Protein AF-A0A016ST72-F1 (afdb_monomer)

Radius of gyration: 26.86 Å; Cα contacts (8 Å, |Δi|>4): 101; chains: 1; bounding box: 66×55×54 Å

Organism: NCBI:txid53326

Solvent-accessible surface area (backbone atoms only — not comparable to full-atom values): 10975 Å² total; per-residue (Å²): 133,83,83,89,82,86,67,65,41,61,51,74,96,72,31,40,67,52,45,75,74,73,62,65,59,84,85,50,47,87,77,29,37,63,74,74,48,58,70,61,80,77,48,59,80,89,75,40,79,51,40,53,55,77,70,52,72,83,67,64,76,77,70,91,72,83,83,82,62,89,68,81,71,66,70,84,67,64,85,77,61,85,70,78,69,95,63,69,64,86,82,48,98,44,70,70,57,53,25,51,51,45,24,50,51,38,33,52,52,34,53,47,47,56,58,51,40,76,79,40,95,69,72,77,82,53,74,77,38,68,70,37,60,90,59,92,67,88,46,76,65,27,36,53,52,24,46,54,49,51,52,52,62,75,44,69,78,57,55,67,70,59,49,48,70,76,52,64,88,127

Sequence (170 aa):
MGLSVNFYHVPTQYNPADAGTRGLAASDIAHHDWLRGPLWLRQDPEELPPRFIEKIYEKLEIDVDEIIQPNIVAPPRPMTAPSEPFIELARFSQYSKVLRVIATIGKVVRSWVDKCNTHRTTRITLQTVSEFSSDKEITAGDIRLGERLLFSLQHRGISVEELRKKLPEV

Mean predicted aligned error: 18.35 Å

Secondary structure (DSSP, 8-state):
-PPP---EE--GGG-HHHHHHH---TTTTTTSHHHH--GGGGS-GGG-SPEEGGGGGGG-------------------TTS-PPPSS-GGG-S-HHHHHHHHHHHHHHHHHHHHHHHTS-SS----HHHHTS--SSS--HHHHHHHHHHHHHHHTTT--HHHHHHHS---

pLDDT: mean 77.77, std 16.67, range [34.81, 96.75]

Foldseek 3Di:
DDDDDFDWDADPVQDQVCCVVVDDDPVCVVPGCVVVPGPQVVPDPVPHNTDGPVVVVVPPPPPPDDPPPPPPPPPPDPLPDPPDQPDDCVVDPDPQVQLVVLLVVLLVVLVVQVVVQVVDPDHDDDPLSPQRDPDPDRDPSSSVSSVVVNVCRRCVSPDPVNVCVVCPDD

Structure (mmCIF, N/CA/C/O backbone):
data_AF-A0A016ST72-F1
#
_entry.id   AF-A0A016ST72-F1
#
loop_
_atom_site.group_PDB
_atom_site.id
_atom_site.type_symbol
_atom_site.label_atom_id
_atom_site.label_alt_id
_atom_site.label_comp_id
_atom_site.label_asym_id
_atom_site.label_entity_id
_atom_site.label_seq_id
_atom_site.pdbx_PDB_ins_code
_atom_site.Cartn_x
_atom_site.Cartn_y
_atom_site.Cartn_z
_atom_site.occupancy
_atom_site.B_iso_or_equiv
_atom_site.auth_seq_id
_atom_site.auth_comp_id
_atom_site.auth_asym_id
_atom_site.auth_atom_id
_atom_site.pdbx_PDB_model_num
ATOM 1 N N . MET A 1 1 ? 42.724 4.989 -25.692 1.00 54.69 1 MET A N 1
ATOM 2 C CA . MET A 1 1 ? 43.243 5.661 -24.482 1.00 54.69 1 MET A CA 1
ATOM 3 C C . MET A 1 1 ? 42.049 6.052 -23.631 1.00 54.69 1 MET A C 1
ATOM 5 O O . MET A 1 1 ? 41.143 6.672 -24.171 1.00 54.69 1 MET A O 1
ATOM 9 N N . GLY A 1 2 ? 41.990 5.610 -22.374 1.00 71.56 2 GLY A N 1
ATOM 10 C CA . GLY A 1 2 ? 40.928 6.010 -21.445 1.00 71.56 2 GLY A CA 1
ATOM 11 C C . GLY A 1 2 ? 41.216 7.388 -20.849 1.00 71.56 2 GLY A C 1
ATOM 12 O O . GLY A 1 2 ? 42.379 7.759 -20.706 1.00 71.56 2 GLY A O 1
ATOM 13 N N . LEU A 1 3 ? 40.167 8.142 -20.528 1.00 76.56 3 LEU A N 1
ATOM 14 C CA . LEU A 1 3 ? 40.286 9.379 -19.758 1.00 76.56 3 LEU A CA 1
ATOM 15 C C . LEU A 1 3 ? 40.485 9.023 -18.280 1.00 76.56 3 LEU A C 1
ATOM 17 O O . LEU A 1 3 ? 39.752 8.191 -17.747 1.00 76.56 3 LEU A O 1
ATOM 21 N N . SER A 1 4 ? 41.466 9.648 -17.628 1.00 79.75 4 SER A N 1
ATOM 22 C CA . SER A 1 4 ? 41.631 9.552 -16.176 1.00 79.75 4 SER A CA 1
ATOM 23 C C . SER A 1 4 ? 40.559 10.404 -15.503 1.00 79.75 4 SER A C 1
ATOM 25 O O . SER A 1 4 ? 40.462 11.598 -15.783 1.00 79.75 4 SER A O 1
ATOM 27 N N . VAL A 1 5 ? 39.747 9.795 -14.640 1.00 79.81 5 VAL A N 1
ATOM 28 C CA . VAL A 1 5 ? 38.682 10.473 -13.889 1.00 79.81 5 VAL A CA 1
ATOM 29 C C . VAL A 1 5 ? 39.070 10.495 -12.418 1.00 79.81 5 VAL A C 1
ATOM 31 O O . VAL A 1 5 ? 39.335 9.447 -11.837 1.00 79.81 5 VAL A O 1
ATOM 34 N N . ASN A 1 6 ? 39.069 11.685 -11.820 1.00 79.12 6 ASN A N 1
ATOM 35 C CA . ASN A 1 6 ? 39.341 11.880 -10.400 1.00 79.12 6 ASN A CA 1
ATOM 36 C C . ASN A 1 6 ? 38.029 12.167 -9.661 1.00 79.12 6 ASN A C 1
ATOM 38 O O . ASN A 1 6 ? 37.246 13.014 -10.094 1.00 79.12 6 ASN A O 1
ATOM 42 N N . PHE A 1 7 ? 37.806 11.484 -8.538 1.00 81.06 7 PHE A N 1
ATOM 43 C CA . PHE A 1 7 ? 36.632 11.681 -7.690 1.00 81.06 7 PHE A CA 1
ATOM 44 C C . PHE A 1 7 ? 36.991 12.501 -6.450 1.00 81.06 7 PHE A C 1
ATOM 46 O O . PHE A 1 7 ? 37.916 12.170 -5.706 1.00 81.06 7 PHE A O 1
ATOM 53 N N . TYR A 1 8 ? 36.216 13.556 -6.212 1.00 80.44 8 TYR A N 1
ATOM 54 C CA . TYR A 1 8 ? 36.350 14.430 -5.053 1.00 80.44 8 TYR A CA 1
ATOM 55 C C . TYR A 1 8 ? 35.046 14.446 -4.267 1.00 80.44 8 TYR A C 1
ATOM 57 O O . TYR A 1 8 ? 33.957 14.370 -4.835 1.00 80.44 8 TYR A O 1
ATOM 65 N N . HIS A 1 9 ? 35.164 14.569 -2.953 1.00 83.81 9 HIS A N 1
ATOM 66 C CA . HIS A 1 9 ? 34.042 14.704 -2.041 1.00 83.81 9 HIS A CA 1
ATOM 67 C C . HIS A 1 9 ? 33.926 16.151 -1.573 1.00 83.81 9 HIS A C 1
ATOM 69 O O . HIS A 1 9 ? 34.884 16.724 -1.046 1.00 83.81 9 HIS A O 1
ATOM 75 N N . VAL A 1 10 ? 32.730 16.713 -1.722 1.00 84.00 10 VAL A N 1
ATOM 76 C CA . VAL A 1 10 ? 32.382 18.051 -1.243 1.00 84.00 10 VAL A CA 1
ATOM 77 C C . VAL A 1 10 ? 31.779 17.923 0.160 1.00 84.00 10 VAL A C 1
ATOM 79 O O . VAL A 1 10 ? 30.741 17.280 0.295 1.00 84.00 10 VAL A O 1
ATOM 82 N N . PRO A 1 11 ? 32.391 18.507 1.209 1.00 82.06 11 PRO A N 1
ATOM 83 C CA . PRO A 1 11 ? 31.806 18.508 2.551 1.00 82.06 11 PRO A CA 1
ATOM 84 C C . PRO A 1 11 ? 30.422 19.166 2.583 1.00 82.06 11 PRO A C 1
ATOM 86 O O . PRO A 1 11 ? 30.192 20.127 1.852 1.00 82.06 11 PRO A O 1
ATOM 89 N N . THR A 1 12 ? 29.549 18.718 3.491 1.00 82.56 12 THR A N 1
ATOM 90 C CA . THR A 1 12 ? 28.153 19.179 3.646 1.00 82.56 12 THR A CA 1
ATOM 91 C C . THR A 1 12 ? 28.007 20.702 3.616 1.00 82.56 12 THR A C 1
ATOM 93 O O . THR A 1 12 ? 27.170 21.233 2.897 1.00 82.56 12 THR A O 1
ATOM 96 N N . GLN A 1 13 ? 28.872 21.433 4.328 1.00 80.81 13 GLN A N 1
ATOM 97 C CA . GLN A 1 13 ? 28.824 22.902 4.394 1.00 80.81 13 GLN A CA 1
ATOM 98 C C . GLN A 1 13 ? 29.082 23.614 3.053 1.00 80.81 13 GLN A C 1
ATOM 100 O O . GLN A 1 13 ? 28.775 24.793 2.917 1.00 80.81 13 GLN A O 1
ATOM 105 N N . TYR A 1 14 ? 29.650 22.909 2.072 1.00 82.31 14 TYR A N 1
ATOM 106 C CA . TYR A 1 14 ? 29.940 23.417 0.731 1.00 82.31 14 TYR A CA 1
ATOM 107 C C . TYR A 1 14 ? 29.135 22.706 -0.361 1.00 82.31 14 TYR A C 1
ATOM 109 O O . TYR A 1 14 ? 29.322 23.017 -1.538 1.00 82.31 14 TYR A O 1
ATOM 117 N N . ASN A 1 15 ? 28.282 21.739 0.001 1.00 87.31 15 ASN A N 1
ATOM 118 C CA . ASN A 1 15 ? 27.490 20.960 -0.937 1.00 87.31 15 ASN A CA 1
ATOM 119 C C . ASN A 1 15 ? 26.185 21.705 -1.259 1.00 87.31 15 ASN A C 1
ATOM 121 O O . ASN A 1 15 ? 25.249 21.699 -0.456 1.00 87.31 15 ASN A O 1
ATOM 125 N N . PRO A 1 16 ? 26.062 22.321 -2.445 1.00 86.31 16 PRO A N 1
ATOM 126 C CA . PRO A 1 16 ? 24.887 23.118 -2.768 1.00 86.31 16 PRO A CA 1
ATOM 127 C C . PRO A 1 16 ? 23.604 22.271 -2.847 1.00 86.31 16 PRO A C 1
ATOM 129 O O . PRO A 1 16 ? 22.518 22.814 -2.648 1.00 86.31 16 PRO A O 1
ATOM 132 N N . ALA A 1 17 ? 23.707 20.955 -3.090 1.00 84.88 17 ALA A N 1
ATOM 133 C CA . ALA A 1 17 ? 22.555 20.055 -3.162 1.00 84.88 17 ALA A CA 1
ATOM 134 C C . ALA A 1 17 ? 21.849 19.855 -1.819 1.00 84.88 17 ALA A C 1
ATOM 136 O O . ALA A 1 17 ? 20.628 19.692 -1.797 1.00 84.88 17 ALA A O 1
ATOM 137 N N . ASP A 1 18 ? 22.585 19.946 -0.708 1.00 85.56 18 ASP A N 1
ATOM 138 C CA . ASP A 1 18 ? 22.002 19.830 0.630 1.00 85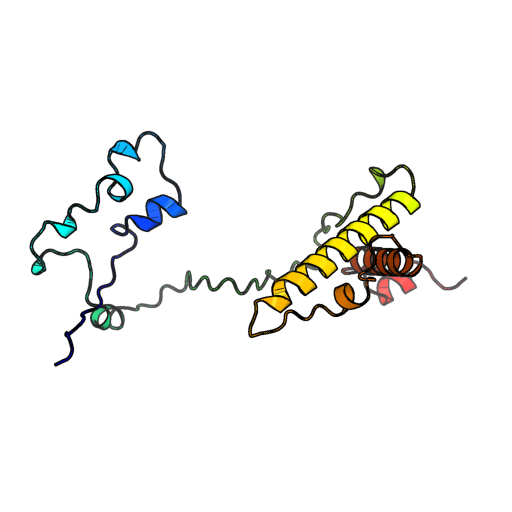.56 18 ASP A CA 1
ATOM 139 C C . ASP A 1 18 ? 21.015 20.959 0.920 1.00 85.56 18 ASP A C 1
ATOM 141 O O . ASP A 1 18 ? 20.029 20.768 1.625 1.00 85.56 18 ASP A O 1
ATOM 145 N N . ALA A 1 19 ? 21.218 22.129 0.323 1.00 81.38 19 ALA A N 1
ATOM 146 C CA . ALA A 1 19 ? 20.342 23.271 0.522 1.00 81.38 19 ALA A CA 1
ATOM 147 C C . ALA A 1 19 ? 18.976 23.090 -0.174 1.00 81.38 19 ALA A C 1
ATOM 149 O O . ALA A 1 19 ? 17.950 23.570 0.309 1.00 81.38 19 ALA A O 1
ATOM 150 N N . GLY A 1 20 ? 18.945 22.335 -1.278 1.00 74.56 20 GLY A N 1
ATOM 151 C CA . GLY A 1 20 ? 17.708 21.937 -1.952 1.00 74.56 20 GLY A CA 1
ATOM 152 C C . GLY A 1 20 ? 16.936 20.835 -1.216 1.00 74.56 20 GLY A C 1
ATOM 153 O O . GLY A 1 20 ? 15.711 20.798 -1.305 1.00 74.56 20 GLY A O 1
ATOM 154 N N . THR A 1 21 ? 17.622 19.950 -0.482 1.00 81.12 21 THR A N 1
ATOM 155 C CA . THR A 1 21 ? 16.998 1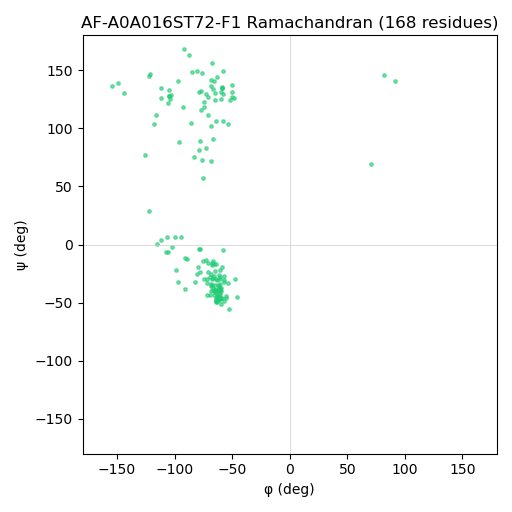8.799 0.202 1.00 81.12 21 THR A CA 1
ATOM 156 C C . THR A 1 21 ? 16.685 19.043 1.679 1.00 81.12 21 THR A C 1
ATOM 158 O O . THR A 1 21 ? 15.694 18.511 2.172 1.00 81.12 21 THR A O 1
ATOM 161 N N . ARG A 1 22 ? 17.487 19.851 2.387 1.00 80.81 22 ARG A N 1
ATOM 162 C CA . ARG A 1 22 ? 17.301 20.200 3.812 1.00 80.81 22 ARG A CA 1
ATOM 163 C C . ARG A 1 22 ? 16.468 21.468 4.019 1.00 80.81 22 ARG A C 1
ATOM 165 O O . ARG A 1 22 ? 16.010 21.723 5.129 1.00 80.81 22 ARG A O 1
ATOM 172 N N . GLY A 1 23 ? 16.225 22.214 2.942 1.00 74.88 23 GLY A N 1
ATOM 173 C CA . GLY A 1 23 ? 15.440 23.440 2.945 1.00 74.88 23 GLY A CA 1
ATOM 174 C C . GLY A 1 23 ? 16.296 24.685 3.170 1.00 74.88 23 GLY A C 1
ATOM 175 O O . GLY A 1 23 ? 17.224 24.704 3.973 1.00 74.88 23 GLY A O 1
ATOM 176 N N . LEU A 1 24 ? 15.941 25.743 2.448 1.00 78.19 24 LEU A N 1
ATOM 177 C CA . LEU A 1 24 ? 16.497 27.088 2.558 1.00 78.19 24 LEU A CA 1
ATOM 178 C C . LEU A 1 24 ? 15.357 28.056 2.854 1.00 78.19 24 LEU A C 1
ATOM 180 O O . LEU A 1 24 ? 14.254 27.900 2.321 1.00 78.19 24 LEU A O 1
ATOM 184 N N . ALA A 1 25 ? 15.623 29.089 3.652 1.00 83.62 25 ALA A N 1
ATOM 185 C CA . ALA A 1 25 ? 14.681 30.190 3.772 1.00 83.62 25 ALA A CA 1
ATOM 186 C C . ALA A 1 25 ? 14.521 30.890 2.411 1.00 83.62 25 ALA A C 1
ATOM 188 O O . ALA A 1 25 ? 15.476 31.044 1.645 1.00 83.62 25 ALA A O 1
ATOM 189 N N . ALA A 1 26 ? 13.303 31.345 2.107 1.00 81.62 26 ALA A N 1
ATOM 190 C CA . ALA A 1 26 ? 13.000 31.992 0.829 1.00 81.62 26 ALA A CA 1
ATOM 191 C C . ALA A 1 26 ? 13.816 33.280 0.597 1.00 81.62 26 ALA A C 1
ATOM 193 O O . ALA A 1 26 ? 14.071 33.639 -0.549 1.00 81.62 26 ALA A O 1
ATOM 194 N N . SER A 1 27 ? 14.256 33.956 1.664 1.00 84.31 27 SER A N 1
ATOM 195 C CA . SER A 1 27 ? 15.160 35.113 1.592 1.00 84.31 27 SER A CA 1
ATOM 196 C C . SER A 1 27 ? 16.556 34.753 1.078 1.00 84.31 27 SER A C 1
ATOM 198 O O . SER A 1 27 ? 17.214 35.577 0.443 1.00 84.31 27 SER A O 1
ATOM 200 N N . ASP A 1 28 ? 16.992 33.517 1.315 1.00 81.06 28 ASP A N 1
ATOM 201 C CA . ASP A 1 28 ? 18.389 33.112 1.157 1.00 81.06 28 ASP A CA 1
ATOM 202 C C . ASP A 1 28 ? 18.618 32.408 -0.188 1.00 81.06 28 ASP A C 1
ATOM 204 O O . ASP A 1 28 ? 19.725 32.424 -0.726 1.00 81.06 28 ASP A O 1
ATOM 208 N N . ILE A 1 29 ? 17.556 31.865 -0.798 1.00 83.06 29 ILE A N 1
ATOM 209 C CA . ILE A 1 29 ? 17.630 31.096 -2.050 1.00 83.06 29 ILE A CA 1
ATOM 210 C C . ILE A 1 29 ? 18.199 31.898 -3.226 1.00 83.06 29 ILE A C 1
ATOM 212 O O . ILE A 1 29 ? 18.954 31.356 -4.031 1.00 83.06 29 ILE A O 1
ATOM 216 N N . ALA A 1 30 ? 17.876 33.192 -3.319 1.00 84.00 30 ALA A N 1
ATOM 217 C CA . ALA A 1 30 ? 18.300 34.044 -4.430 1.00 84.00 30 ALA A CA 1
ATOM 218 C C . ALA A 1 30 ? 19.825 34.241 -4.467 1.00 84.00 30 ALA A C 1
ATOM 220 O O . ALA A 1 30 ? 20.405 34.452 -5.533 1.00 84.00 30 ALA A O 1
ATOM 221 N N . HIS A 1 31 ? 20.474 34.152 -3.305 1.00 84.38 31 HIS A N 1
ATOM 222 C CA . HIS A 1 31 ? 21.910 34.355 -3.154 1.00 84.38 31 HIS A CA 1
ATOM 223 C C . HIS A 1 31 ? 22.677 33.045 -2.939 1.00 84.38 31 HIS A C 1
ATOM 225 O O . HIS A 1 31 ? 23.904 33.080 -2.959 1.00 84.38 31 HIS A O 1
ATOM 231 N N . HIS A 1 32 ? 21.981 31.914 -2.780 1.00 87.56 32 HIS A N 1
ATOM 232 C CA . HIS A 1 32 ? 22.597 30.632 -2.459 1.00 87.56 32 HIS A CA 1
ATOM 233 C C . HIS A 1 32 ? 23.299 29.978 -3.661 1.00 87.56 32 HIS A C 1
ATOM 235 O O . HIS A 1 32 ? 22.825 30.025 -4.803 1.00 87.56 32 HIS A O 1
ATOM 241 N N . ASP A 1 33 ? 24.378 29.252 -3.368 1.00 86.81 33 ASP A N 1
ATOM 242 C CA . ASP A 1 33 ? 25.197 28.494 -4.324 1.00 86.81 33 ASP A CA 1
ATOM 243 C C . ASP A 1 33 ? 24.413 27.419 -5.096 1.00 86.81 33 ASP A C 1
ATOM 245 O O . ASP A 1 33 ? 24.828 26.997 -6.172 1.00 86.81 33 ASP A O 1
ATOM 249 N N . TRP A 1 34 ? 23.250 27.002 -4.590 1.00 85.50 34 TRP A N 1
ATOM 250 C CA . TRP A 1 34 ? 22.359 26.059 -5.280 1.00 85.50 34 TRP A CA 1
ATOM 251 C C . TRP A 1 34 ? 21.795 26.639 -6.577 1.00 85.50 34 TRP A C 1
ATOM 253 O O . TRP A 1 34 ? 21.719 25.940 -7.583 1.00 85.50 34 TRP A O 1
ATOM 263 N N . LEU A 1 35 ? 21.437 27.926 -6.567 1.00 86.44 35 LEU A N 1
ATOM 264 C CA . LEU A 1 35 ? 20.873 28.601 -7.734 1.00 86.44 35 LEU A CA 1
ATOM 265 C C . LEU A 1 35 ? 21.957 29.254 -8.597 1.00 86.44 35 LEU A C 1
ATOM 267 O O . LEU A 1 35 ? 21.865 29.252 -9.822 1.00 86.44 35 LEU A O 1
ATOM 271 N N . ARG A 1 36 ? 22.987 29.828 -7.966 1.00 86.19 36 ARG A N 1
ATOM 272 C CA . ARG A 1 36 ? 24.046 30.582 -8.663 1.00 86.19 36 ARG A CA 1
ATOM 273 C C . ARG A 1 36 ? 25.224 29.714 -9.110 1.00 86.19 36 ARG A C 1
ATOM 275 O O . ARG A 1 36 ? 26.039 30.165 -9.917 1.00 86.19 36 ARG A O 1
ATOM 282 N N . GLY A 1 37 ? 25.287 28.483 -8.611 1.00 87.50 37 GLY A N 1
ATOM 283 C CA . GLY A 1 37 ? 26.446 27.610 -8.704 1.00 87.50 37 GLY A CA 1
ATOM 284 C C . GLY A 1 37 ? 27.482 27.940 -7.620 1.00 87.50 37 GLY A C 1
ATOM 285 O O . GLY A 1 37 ? 27.646 29.110 -7.265 1.00 87.50 37 GLY A O 1
ATOM 286 N N . PRO A 1 38 ? 28.202 26.933 -7.103 1.00 86.94 38 PRO A N 1
ATOM 287 C CA . PRO A 1 38 ? 29.206 27.147 -6.073 1.00 86.94 38 PRO A CA 1
ATOM 288 C C . PRO A 1 38 ? 30.376 27.987 -6.583 1.00 86.94 38 PRO A C 1
ATOM 290 O O . PRO A 1 38 ? 30.979 27.691 -7.619 1.00 86.94 38 PRO A O 1
ATOM 293 N N . LEU A 1 39 ? 30.727 29.026 -5.824 1.00 82.06 39 LEU A N 1
ATOM 294 C CA . LEU A 1 39 ? 31.798 29.961 -6.187 1.00 82.06 39 LEU A CA 1
ATOM 295 C C . LEU A 1 39 ? 33.169 29.285 -6.266 1.00 82.06 39 LEU A C 1
ATOM 297 O O . LEU A 1 39 ? 34.001 29.673 -7.086 1.00 82.06 39 LEU A O 1
ATOM 301 N N . TRP A 1 40 ? 33.378 28.240 -5.465 1.00 80.75 40 TRP A N 1
ATOM 302 C CA . TRP A 1 40 ? 34.627 27.489 -5.420 1.00 80.75 40 TRP A CA 1
ATOM 303 C C . TRP A 1 40 ? 34.938 26.731 -6.717 1.00 80.75 40 TRP A C 1
ATOM 305 O O . TRP A 1 40 ? 36.095 26.424 -6.965 1.00 80.75 40 TRP A O 1
ATOM 315 N N . LEU A 1 41 ? 33.969 26.511 -7.616 1.00 81.06 41 LEU A N 1
ATOM 316 C CA . LEU A 1 41 ? 34.260 25.974 -8.957 1.00 81.06 41 LEU A CA 1
ATOM 317 C C . LEU A 1 41 ? 35.074 26.933 -9.838 1.00 81.06 41 LEU A C 1
ATOM 319 O O . LEU A 1 41 ? 35.560 26.532 -10.892 1.00 81.06 41 LEU A O 1
ATOM 323 N N . ARG A 1 42 ? 35.173 28.209 -9.450 1.00 81.94 42 ARG A N 1
ATOM 324 C CA . ARG A 1 42 ? 35.917 29.246 -10.179 1.00 81.94 42 ARG A CA 1
ATOM 325 C C . ARG A 1 42 ? 37.270 29.565 -9.541 1.00 81.94 42 ARG A C 1
ATOM 327 O O . ARG A 1 42 ? 37.967 30.439 -10.048 1.00 81.94 42 ARG A O 1
ATOM 334 N N . GLN A 1 43 ? 37.593 28.923 -8.421 1.00 79.94 43 GLN A N 1
ATOM 335 C CA . GLN A 1 43 ? 38.838 29.119 -7.682 1.00 79.94 43 GLN A CA 1
ATOM 336 C C . GLN A 1 43 ? 39.903 28.124 -8.152 1.00 79.94 43 GLN A C 1
ATOM 338 O O . GLN A 1 43 ? 39.604 27.198 -8.910 1.00 79.94 43 GLN A O 1
ATOM 343 N N . ASP A 1 44 ? 41.149 28.345 -7.734 1.00 77.50 44 ASP A N 1
ATOM 344 C CA . ASP A 1 44 ? 42.248 27.433 -8.044 1.00 77.50 44 ASP A CA 1
ATOM 345 C C . ASP A 1 44 ? 41.938 26.023 -7.493 1.00 77.50 44 ASP A C 1
ATOM 347 O O . ASP A 1 44 ? 41.487 25.910 -6.348 1.00 77.50 44 ASP A O 1
ATOM 351 N N . PRO A 1 45 ? 42.163 24.946 -8.274 1.00 69.88 45 PRO A N 1
ATOM 352 C CA . PRO A 1 45 ? 42.034 23.565 -7.821 1.00 69.88 45 PRO A CA 1
ATOM 353 C C . PRO A 1 45 ? 42.721 23.232 -6.485 1.00 69.88 45 PRO A C 1
ATOM 355 O O . PRO A 1 45 ? 42.245 22.354 -5.767 1.00 69.88 45 PRO A O 1
ATOM 358 N N . GLU A 1 46 ? 43.808 23.921 -6.134 1.00 69.38 46 GLU A N 1
ATOM 359 C CA . GLU A 1 46 ? 44.534 23.727 -4.870 1.00 69.38 46 GLU A CA 1
ATOM 360 C C . GLU A 1 46 ? 43.863 24.428 -3.669 1.00 69.38 46 GLU A C 1
ATOM 362 O O . GLU A 1 46 ? 44.083 24.045 -2.520 1.00 69.38 46 GLU A O 1
ATOM 367 N N . GLU A 1 47 ? 42.997 25.415 -3.918 1.00 67.62 47 GLU A N 1
ATOM 368 C CA . GLU A 1 47 ? 42.200 26.126 -2.902 1.00 67.62 47 GLU A CA 1
ATOM 369 C C . GLU A 1 47 ? 40.794 25.521 -2.728 1.00 67.62 47 GLU A C 1
ATOM 371 O O . GLU A 1 47 ? 39.946 26.049 -2.001 1.00 67.62 47 GLU A O 1
ATOM 376 N N . LEU A 1 48 ? 40.529 24.395 -3.396 1.00 68.75 48 LEU A N 1
ATOM 377 C CA . LEU A 1 48 ? 39.218 23.768 -3.430 1.00 68.75 48 LEU A CA 1
ATOM 378 C C . LEU A 1 48 ? 38.783 23.224 -2.056 1.00 68.75 48 LEU A C 1
ATOM 380 O O . LEU A 1 48 ? 39.512 22.459 -1.421 1.00 68.75 48 LEU A O 1
ATOM 384 N N . PRO A 1 49 ? 37.534 23.493 -1.624 1.00 66.00 49 PRO A N 1
ATOM 385 C CA . PRO A 1 49 ? 36.927 22.774 -0.511 1.00 66.00 49 PRO A CA 1
ATOM 386 C C . PRO A 1 49 ? 36.782 21.250 -0.735 1.00 66.00 49 PRO A C 1
ATOM 388 O O . PRO A 1 49 ? 36.879 20.516 0.258 1.00 66.00 49 PRO A O 1
ATOM 391 N N . PRO A 1 50 ? 36.531 20.729 -1.965 1.00 69.00 50 PRO A N 1
ATOM 392 C CA . PRO A 1 50 ? 36.489 19.293 -2.201 1.00 69.00 50 PRO A CA 1
ATOM 393 C C . PRO A 1 50 ? 37.785 18.576 -1.822 1.00 69.00 50 PRO A C 1
ATOM 395 O O . PRO A 1 50 ? 38.875 18.914 -2.271 1.00 69.00 50 PRO A O 1
ATOM 398 N N . ARG A 1 51 ? 37.654 17.507 -1.041 1.00 71.44 51 ARG A N 1
ATOM 399 C CA . ARG A 1 51 ? 38.777 16.650 -0.654 1.00 71.44 51 ARG A CA 1
ATOM 400 C C . ARG A 1 51 ? 38.829 15.440 -1.567 1.00 71.44 51 ARG A C 1
ATOM 402 O O . ARG A 1 51 ? 37.791 14.875 -1.911 1.00 71.44 51 ARG A O 1
ATOM 409 N N . PHE A 1 52 ? 40.034 15.028 -1.944 1.00 71.19 52 PHE A N 1
ATOM 410 C CA . PHE A 1 52 ? 40.211 13.783 -2.681 1.00 71.19 52 PHE A CA 1
ATOM 411 C C . PHE A 1 52 ? 39.665 12.611 -1.859 1.00 71.19 52 PHE A C 1
ATOM 413 O O . PHE A 1 52 ? 39.916 12.540 -0.653 1.00 71.19 52 PHE A O 1
ATOM 420 N N . ILE A 1 53 ? 38.902 11.720 -2.497 1.00 71.00 53 ILE A N 1
ATOM 421 C CA . ILE A 1 53 ? 38.102 10.716 -1.781 1.00 71.00 53 ILE A CA 1
ATOM 422 C C . ILE A 1 53 ? 38.962 9.768 -0.927 1.00 71.00 53 ILE A C 1
ATOM 424 O O . ILE A 1 53 ? 38.533 9.341 0.140 1.00 71.00 53 ILE A O 1
ATOM 428 N N . GLU A 1 54 ? 40.209 9.512 -1.333 1.00 64.62 54 GLU A N 1
ATOM 429 C CA . GLU A 1 54 ? 41.149 8.662 -0.591 1.00 64.62 54 GLU A CA 1
ATOM 430 C C . GLU A 1 54 ? 41.626 9.305 0.726 1.00 64.62 54 GLU A C 1
ATOM 432 O O . GLU A 1 54 ? 41.863 8.598 1.700 1.00 64.62 54 GLU A O 1
ATOM 437 N N . LYS A 1 55 ? 41.668 10.644 0.813 1.00 59.91 55 LYS A N 1
ATOM 438 C CA . LYS A 1 55 ? 42.082 11.385 2.025 1.00 59.91 55 LYS A CA 1
ATOM 439 C C . LYS A 1 55 ? 41.000 11.448 3.113 1.00 59.91 55 LYS A C 1
ATOM 441 O O . LYS A 1 55 ? 41.233 12.011 4.179 1.00 59.91 55 LYS A O 1
ATOM 446 N N . ILE A 1 56 ? 39.803 10.921 2.852 1.00 59.69 56 ILE A N 1
ATOM 447 C CA . ILE A 1 56 ? 38.698 10.898 3.825 1.00 59.69 56 ILE A CA 1
ATOM 448 C C . ILE A 1 56 ? 38.842 9.725 4.793 1.00 59.69 56 ILE A C 1
ATOM 450 O O . ILE A 1 56 ? 38.504 9.860 5.967 1.00 59.69 56 ILE A O 1
ATOM 454 N N . TYR A 1 57 ? 39.410 8.609 4.334 1.00 56.53 57 TYR A N 1
ATOM 455 C CA . TYR A 1 57 ? 39.560 7.399 5.141 1.00 56.53 57 TYR A CA 1
ATOM 456 C C . TYR A 1 57 ? 40.561 7.555 6.295 1.00 56.53 57 TYR A C 1
ATOM 458 O O . TYR A 1 57 ? 40.406 6.893 7.315 1.00 56.53 57 TYR A O 1
ATOM 466 N N . GLU A 1 58 ? 41.538 8.462 6.187 1.00 53.88 58 GLU A N 1
ATOM 467 C CA . GLU A 1 58 ? 42.512 8.718 7.261 1.00 53.88 58 GLU A CA 1
ATOM 468 C C . GLU A 1 58 ? 41.942 9.527 8.438 1.00 53.88 58 GLU A C 1
ATOM 470 O O . GLU A 1 58 ? 42.559 9.560 9.499 1.00 53.88 58 GLU A O 1
ATOM 475 N N . LYS A 1 59 ? 40.770 10.169 8.290 1.00 48.97 59 LYS A N 1
ATOM 476 C CA . LYS A 1 59 ? 40.191 11.051 9.320 1.00 48.97 59 LYS A CA 1
ATOM 477 C C . LYS A 1 59 ? 38.796 10.632 9.791 1.00 48.97 59 LYS A C 1
ATOM 479 O O . LYS A 1 59 ? 38.008 11.475 10.213 1.00 48.97 59 LYS A O 1
ATOM 484 N N . LEU A 1 60 ? 38.491 9.339 9.737 1.00 45.31 60 LEU A N 1
ATOM 485 C CA . LEU A 1 60 ? 37.361 8.771 10.470 1.00 45.31 60 LEU A CA 1
ATOM 486 C C . LEU A 1 60 ? 37.801 8.490 11.915 1.00 45.31 60 LEU A C 1
ATOM 488 O O . LEU A 1 60 ? 37.998 7.345 12.312 1.00 45.31 60 LEU A O 1
ATOM 492 N N . GLU A 1 61 ? 37.920 9.546 12.726 1.00 46.62 61 GLU A N 1
ATOM 493 C CA . GLU A 1 61 ? 37.394 9.407 14.083 1.00 46.62 61 GLU A CA 1
ATOM 494 C C . GLU A 1 61 ? 35.893 9.218 13.884 1.00 46.62 61 GLU A C 1
ATOM 496 O O . GLU A 1 61 ? 35.199 10.109 13.397 1.00 46.62 61 GLU A O 1
ATOM 501 N N . ILE A 1 62 ? 35.444 7.984 14.089 1.00 37.09 62 I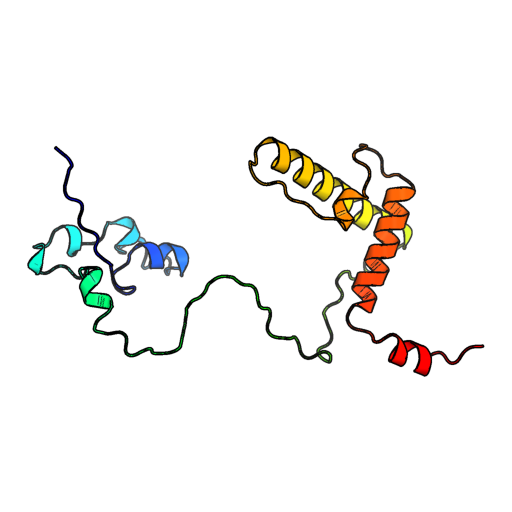LE A N 1
ATOM 502 C CA . ILE A 1 62 ? 34.051 7.589 13.941 1.00 37.09 62 ILE A CA 1
ATOM 503 C C . ILE A 1 62 ? 33.286 8.324 15.043 1.00 37.09 62 ILE A C 1
ATOM 505 O O . ILE A 1 62 ? 33.175 7.821 16.159 1.00 37.09 62 ILE A O 1
ATOM 509 N N . ASP A 1 63 ? 32.794 9.522 14.743 1.00 41.50 63 ASP A N 1
ATOM 510 C CA . ASP A 1 63 ? 31.659 10.063 15.470 1.00 41.50 63 ASP A CA 1
ATOM 511 C C . ASP A 1 63 ? 30.458 9.237 15.014 1.00 41.50 63 ASP A C 1
ATOM 513 O O . ASP A 1 63 ? 30.123 9.174 13.826 1.00 41.50 63 ASP A O 1
ATOM 517 N N . VAL A 1 64 ? 29.938 8.444 15.944 1.00 41.44 64 VAL A N 1
ATOM 518 C CA . VAL A 1 64 ? 28.910 7.436 15.702 1.00 41.44 64 VAL A CA 1
ATOM 519 C C . VAL A 1 64 ? 27.584 8.162 15.548 1.00 41.44 64 VAL A C 1
ATOM 521 O O . VAL A 1 64 ? 26.761 8.097 16.443 1.00 41.44 64 VAL A O 1
ATOM 524 N N . ASP A 1 65 ? 27.373 8.859 14.436 1.00 42.09 65 ASP A N 1
ATOM 525 C CA . ASP A 1 65 ? 26.043 9.295 14.027 1.00 42.09 65 ASP A CA 1
ATOM 526 C C . ASP A 1 65 ? 25.955 9.493 12.504 1.00 42.09 65 ASP A C 1
ATOM 528 O O . ASP A 1 65 ? 26.832 10.049 11.850 1.00 42.09 65 ASP A O 1
ATOM 532 N N . GLU A 1 66 ? 24.845 8.998 11.954 1.00 45.00 66 GLU A N 1
ATOM 533 C CA . GLU A 1 66 ? 24.387 9.102 10.561 1.00 45.00 66 GLU A CA 1
ATOM 534 C C . GLU A 1 66 ? 25.135 8.312 9.468 1.00 45.00 66 GLU A C 1
ATOM 536 O O . GLU A 1 66 ? 25.631 8.845 8.478 1.00 45.00 66 GLU A O 1
ATOM 541 N N . ILE A 1 67 ? 24.986 6.983 9.512 1.00 36.84 67 ILE A N 1
ATOM 542 C CA . ILE A 1 67 ? 24.716 6.222 8.280 1.00 36.84 67 ILE A CA 1
ATOM 543 C C . ILE A 1 67 ? 23.200 6.014 8.199 1.00 36.84 67 ILE A C 1
ATOM 545 O O . ILE A 1 67 ? 22.669 5.005 8.662 1.00 36.84 67 ILE A O 1
ATOM 549 N N . ILE A 1 68 ? 22.480 6.966 7.599 1.00 38.09 68 ILE A N 1
ATOM 550 C CA . ILE A 1 68 ? 21.079 6.755 7.211 1.00 38.09 68 ILE A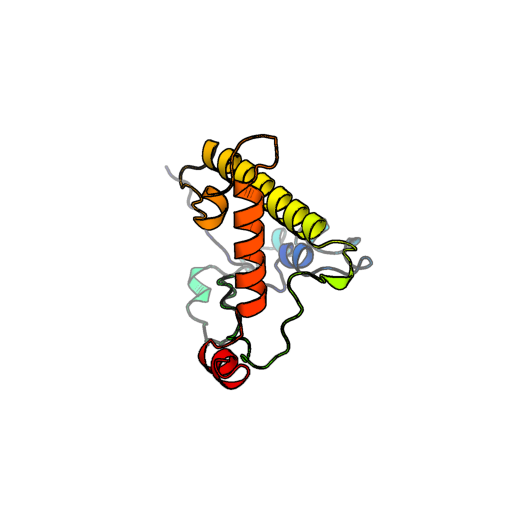 CA 1
ATOM 551 C C . ILE A 1 68 ? 21.077 5.940 5.914 1.00 38.09 68 ILE A C 1
ATOM 553 O O . ILE A 1 68 ? 20.926 6.455 4.810 1.00 38.09 68 ILE A O 1
ATOM 557 N N . GLN A 1 69 ? 21.229 4.624 6.045 1.00 40.72 69 GLN A N 1
ATOM 558 C CA . GLN A 1 69 ? 20.485 3.741 5.155 1.00 40.72 69 GLN A CA 1
ATOM 559 C C . GLN A 1 69 ? 19.031 3.812 5.630 1.00 40.72 69 GLN A C 1
ATOM 561 O O . GLN A 1 69 ? 18.801 3.581 6.818 1.00 40.72 69 GLN A O 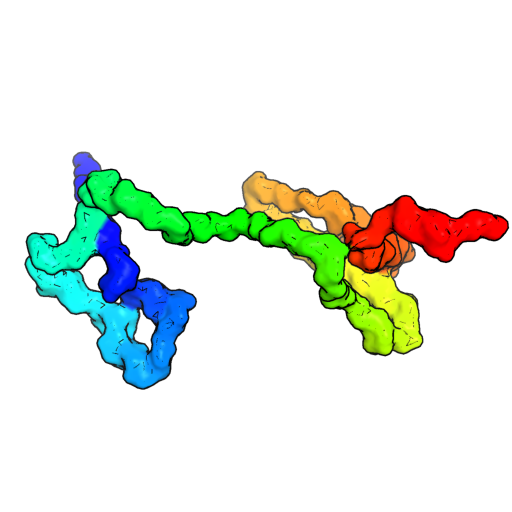1
ATOM 566 N N . PRO A 1 70 ? 18.020 4.061 4.777 1.00 37.53 70 PRO A N 1
ATOM 567 C CA . PRO A 1 70 ? 16.638 3.842 5.167 1.00 37.53 70 PRO A CA 1
ATOM 568 C C . PRO A 1 70 ? 16.376 2.330 5.158 1.00 37.53 70 PRO A C 1
ATOM 570 O O . PRO A 1 70 ? 15.490 1.831 4.470 1.00 37.53 70 PRO A O 1
ATOM 573 N N . ASN A 1 71 ? 17.154 1.570 5.930 1.00 34.81 71 ASN A N 1
ATOM 574 C CA . ASN A 1 71 ? 16.588 0.410 6.567 1.00 34.81 71 ASN A CA 1
ATOM 575 C C . ASN A 1 71 ? 15.640 1.018 7.594 1.00 34.81 71 ASN A C 1
ATOM 577 O O . ASN A 1 71 ? 16.084 1.564 8.602 1.00 34.81 71 ASN A O 1
ATOM 581 N N . ILE A 1 72 ? 14.340 1.026 7.301 1.00 37.97 72 ILE A N 1
ATOM 582 C CA . ILE A 1 72 ? 13.328 1.352 8.302 1.00 37.97 72 ILE A CA 1
ATOM 583 C C . ILE A 1 72 ? 13.350 0.188 9.300 1.00 37.97 72 ILE A C 1
ATOM 585 O O . ILE A 1 72 ? 12.454 -0.650 9.343 1.00 37.97 72 ILE A O 1
ATOM 589 N N . VAL A 1 73 ? 14.405 0.115 10.110 1.00 48.59 73 VAL A N 1
ATOM 590 C CA . VAL A 1 73 ? 14.330 -0.476 11.430 1.00 48.59 73 VAL A CA 1
ATOM 591 C C . VAL A 1 73 ? 13.567 0.570 12.210 1.00 48.59 73 VAL A C 1
ATOM 593 O O . VAL A 1 73 ? 14.139 1.464 12.828 1.00 48.59 73 VAL A O 1
ATOM 596 N N . ALA A 1 74 ? 12.239 0.522 12.084 1.00 44.94 74 ALA A N 1
ATOM 597 C CA . ALA A 1 74 ? 11.398 1.201 13.043 1.00 44.94 74 ALA A CA 1
ATOM 598 C C . ALA A 1 74 ? 11.935 0.780 14.420 1.00 44.94 74 ALA A C 1
ATOM 600 O O . ALA A 1 74 ? 12.087 -0.431 14.638 1.00 44.94 74 ALA A O 1
ATOM 601 N N . PRO A 1 75 ? 12.285 1.724 15.314 1.00 41.66 75 PRO A N 1
ATOM 602 C CA . PRO A 1 75 ? 12.664 1.356 16.668 1.00 41.66 75 PRO A CA 1
ATOM 603 C C . PRO A 1 75 ? 11.572 0.422 17.195 1.00 41.66 75 PRO A C 1
ATOM 605 O O . PRO A 1 75 ? 10.399 0.677 16.888 1.00 41.66 75 PRO A O 1
ATOM 608 N N . PRO A 1 76 ? 11.916 -0.681 17.891 1.00 47.88 76 PRO A N 1
ATOM 609 C CA . PRO A 1 76 ? 10.920 -1.590 18.433 1.00 47.88 76 PRO A CA 1
ATOM 610 C C . PRO A 1 76 ? 9.963 -0.745 19.258 1.00 47.88 76 PRO A C 1
ATOM 612 O O . PRO A 1 76 ? 10.311 -0.230 20.320 1.00 47.88 76 PRO A O 1
ATOM 615 N N . ARG A 1 77 ? 8.781 -0.498 18.686 1.00 48.75 77 ARG A N 1
ATOM 616 C CA . ARG A 1 77 ? 7.778 0.353 19.306 1.00 48.75 77 ARG A CA 1
ATOM 617 C C . ARG A 1 77 ? 7.482 -0.344 20.630 1.00 48.75 77 ARG A C 1
ATOM 619 O O . ARG A 1 77 ? 7.195 -1.545 20.586 1.00 48.75 77 ARG A O 1
ATOM 626 N N . PRO A 1 78 ? 7.601 0.329 21.788 1.00 48.16 78 PRO A N 1
ATOM 627 C CA . PRO A 1 78 ? 7.204 -0.294 23.037 1.00 48.16 78 PRO A CA 1
ATOM 628 C C . PRO A 1 78 ? 5.783 -0.810 22.825 1.00 48.16 78 PRO A C 1
ATOM 630 O O . PRO A 1 78 ? 4.913 -0.052 22.391 1.00 48.16 78 PRO A O 1
ATOM 633 N N . MET A 1 79 ? 5.573 -2.111 23.053 1.00 51.88 79 MET A N 1
ATOM 634 C CA . MET A 1 79 ? 4.309 -2.817 22.775 1.00 51.88 79 MET A CA 1
ATOM 635 C C . MET A 1 79 ? 3.102 -2.207 23.516 1.00 51.88 79 MET A C 1
ATOM 637 O O . MET A 1 79 ? 1.968 -2.619 23.316 1.00 51.88 79 MET A O 1
ATOM 641 N N . THR A 1 80 ? 3.353 -1.216 24.367 1.00 52.41 80 THR A N 1
ATOM 642 C CA . THR A 1 80 ? 2.424 -0.525 25.251 1.00 52.41 80 THR A CA 1
ATOM 643 C C . THR A 1 80 ? 2.072 0.901 24.818 1.00 52.41 80 THR A C 1
ATOM 645 O O . THR A 1 80 ? 1.193 1.499 25.436 1.00 52.41 80 THR A O 1
ATOM 648 N N . ALA A 1 81 ? 2.696 1.475 23.781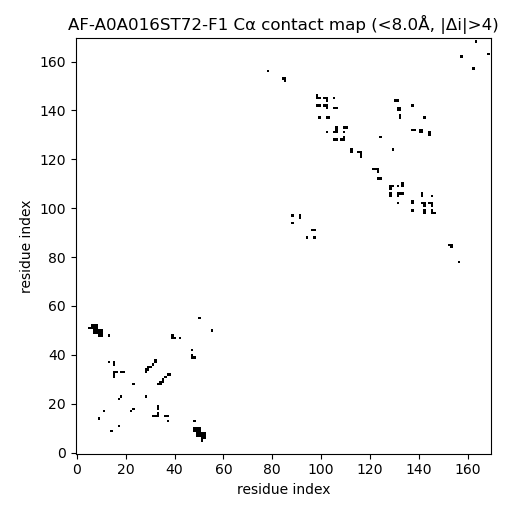 1.00 53.38 81 ALA A N 1
ATOM 649 C CA . ALA A 1 81 ? 2.223 2.754 23.251 1.00 53.38 81 ALA A CA 1
ATOM 650 C C . ALA A 1 81 ? 0.883 2.524 22.527 1.00 53.38 81 ALA A C 1
ATOM 652 O O . ALA A 1 81 ? 0.838 1.647 21.659 1.00 53.38 81 ALA A O 1
ATOM 653 N N . PRO A 1 82 ? -0.197 3.271 22.841 1.00 57.41 82 PRO A N 1
ATOM 654 C CA . PRO A 1 82 ? -1.460 3.141 22.127 1.00 57.41 82 PRO A CA 1
ATOM 655 C C . PRO A 1 82 ? -1.195 3.419 20.648 1.00 57.41 82 PRO A C 1
ATOM 657 O O . PRO A 1 82 ? -0.903 4.546 20.248 1.00 57.41 82 PRO A O 1
ATOM 660 N N . SER A 1 83 ? -1.201 2.362 19.836 1.00 63.03 83 SER A N 1
ATOM 661 C CA . SER A 1 83 ? -1.038 2.499 18.399 1.00 63.03 83 SER A CA 1
ATOM 662 C C . SER A 1 83 ? -2.245 3.261 17.884 1.00 63.03 83 SER A C 1
ATOM 664 O O . SER A 1 83 ? -3.375 2.824 18.117 1.00 63.03 83 SER A O 1
ATOM 666 N N . GLU A 1 84 ? -2.014 4.370 17.185 1.00 70.06 84 GLU A N 1
ATOM 667 C CA . GLU A 1 84 ? -3.090 5.018 16.446 1.00 70.06 84 GLU A CA 1
ATOM 668 C C . GLU A 1 84 ? -3.806 3.969 15.586 1.00 70.06 84 GLU A C 1
ATOM 670 O O . GLU A 1 84 ? -3.141 3.142 14.941 1.00 70.06 84 GLU A O 1
ATOM 675 N N . PRO A 1 85 ? -5.147 3.928 15.636 1.00 70.88 85 PRO A N 1
ATOM 676 C CA . PRO A 1 85 ? -5.903 2.925 14.915 1.00 70.88 85 PRO A CA 1
ATOM 677 C C . PRO A 1 85 ? -5.605 3.061 13.422 1.00 70.88 85 PRO A C 1
ATOM 679 O O . PRO A 1 85 ? -5.687 4.150 12.862 1.00 70.88 85 PRO A O 1
ATOM 682 N N . PHE A 1 86 ? -5.293 1.940 12.764 1.00 76.31 86 PHE A N 1
ATOM 683 C CA . PHE A 1 86 ? -5.048 1.910 11.316 1.00 76.31 86 PHE A CA 1
ATOM 684 C C . PHE A 1 86 ? -6.206 2.537 10.523 1.00 76.31 86 PHE A C 1
ATOM 686 O O . PHE A 1 86 ? -6.002 3.143 9.473 1.00 76.31 86 PHE A O 1
ATOM 693 N N . ILE A 1 87 ? -7.429 2.381 11.033 1.00 82.75 87 ILE A N 1
ATOM 694 C CA . ILE A 1 87 ? -8.631 2.977 10.475 1.00 82.75 87 ILE A CA 1
ATOM 695 C C . ILE A 1 87 ? -9.583 3.389 11.598 1.00 82.75 87 ILE A C 1
ATOM 697 O O . ILE A 1 87 ? -9.911 2.604 12.488 1.00 82.75 87 ILE A O 1
ATOM 701 N N . GLU A 1 88 ? -10.073 4.623 11.543 1.00 87.12 88 GLU A N 1
ATOM 702 C CA . GLU A 1 88 ? -11.111 5.101 12.455 1.00 87.12 88 GLU A CA 1
ATOM 703 C C . GLU A 1 88 ? -12.482 4.568 12.018 1.00 87.12 88 GLU A C 1
ATOM 705 O O . GLU A 1 88 ? -13.205 5.198 11.242 1.00 87.12 88 GLU A O 1
ATOM 710 N N . LEU A 1 89 ? -12.858 3.388 12.523 1.00 87.25 89 LEU A N 1
ATOM 711 C CA . LEU A 1 89 ? -14.127 2.730 12.179 1.00 87.25 89 LEU A CA 1
ATOM 712 C C . LEU A 1 89 ? -15.355 3.604 12.473 1.00 87.25 89 LEU A C 1
ATOM 714 O O . LEU A 1 89 ? -16.335 3.535 11.736 1.00 87.25 89 LEU A O 1
ATOM 718 N N . ALA A 1 90 ? -15.281 4.472 13.488 1.00 88.00 90 ALA A N 1
ATOM 719 C CA . ALA A 1 90 ? -16.352 5.397 13.859 1.00 88.00 90 ALA A CA 1
ATOM 720 C C . ALA A 1 90 ? -16.722 6.395 12.744 1.00 88.00 90 ALA A C 1
ATOM 722 O O . ALA A 1 90 ? -17.839 6.907 12.721 1.00 88.00 90 ALA A O 1
ATOM 723 N N . ARG A 1 91 ? -15.821 6.650 11.783 1.00 90.88 91 ARG A N 1
ATOM 724 C CA . ARG A 1 91 ? -16.102 7.515 10.623 1.00 90.88 91 ARG A CA 1
ATOM 725 C C . ARG A 1 91 ? -17.029 6.859 9.600 1.00 90.88 91 ARG A C 1
ATOM 727 O O . ARG A 1 91 ? -17.537 7.534 8.704 1.00 90.88 91 ARG A O 1
ATOM 734 N N . PHE A 1 92 ? -17.255 5.553 9.711 1.00 91.38 92 PHE A N 1
ATOM 735 C CA . PHE A 1 92 ? -18.104 4.798 8.805 1.00 91.38 92 PHE A CA 1
ATOM 736 C C . PHE A 1 92 ? -19.440 4.481 9.467 1.00 91.38 92 PHE A C 1
ATOM 738 O O . PHE A 1 92 ? -19.509 3.875 10.527 1.00 91.38 92 PHE A O 1
ATOM 745 N N . SER A 1 93 ? -20.531 4.815 8.780 1.00 91.06 93 SER A N 1
ATOM 746 C CA . SER A 1 93 ? -21.891 4.502 9.243 1.00 91.06 93 SER A CA 1
ATOM 747 C C . SER A 1 93 ? -22.243 3.014 9.173 1.00 91.06 93 SER A C 1
ATOM 749 O O . SER A 1 93 ? -23.254 2.606 9.732 1.00 91.06 93 SER A O 1
ATOM 751 N N . GLN A 1 94 ? -21.474 2.208 8.432 1.00 94.00 94 GLN A N 1
ATOM 752 C CA . GLN A 1 94 ? -21.749 0.786 8.220 1.00 94.00 94 GLN A CA 1
ATOM 753 C C . GLN A 1 94 ? -20.450 0.003 8.028 1.00 94.00 94 GLN A C 1
ATOM 755 O O . GLN A 1 94 ? -19.573 0.428 7.272 1.00 94.00 94 GLN A O 1
ATOM 760 N N . TYR A 1 95 ? -20.375 -1.189 8.620 1.00 93.31 95 TYR A N 1
ATOM 761 C CA . TYR A 1 95 ? -19.233 -2.096 8.479 1.00 93.31 95 TYR A CA 1
ATOM 762 C C . TYR A 1 95 ? -18.986 -2.526 7.023 1.00 93.31 95 TYR A C 1
ATOM 764 O O . TYR A 1 95 ? -17.855 -2.540 6.544 1.00 93.31 95 TYR A O 1
ATOM 772 N N . SER A 1 96 ? -20.056 -2.768 6.264 1.00 93.88 96 SER A N 1
ATOM 773 C CA . SER A 1 96 ? -19.986 -3.107 4.837 1.00 93.88 96 SER A CA 1
ATOM 774 C C . SER A 1 96 ? -19.262 -2.043 3.998 1.00 93.88 96 SER A C 1
ATOM 776 O O . SER A 1 96 ? -18.583 -2.383 3.028 1.00 93.88 96 SER A O 1
ATOM 778 N N . LYS A 1 97 ? -19.360 -0.758 4.375 1.00 94.56 97 LYS A N 1
ATOM 779 C CA . LYS A 1 97 ? -18.631 0.336 3.715 1.00 94.56 97 LYS A CA 1
ATOM 780 C C . LYS A 1 97 ? -17.133 0.239 3.983 1.00 94.56 97 LYS A C 1
ATOM 782 O O . LYS A 1 97 ? -16.355 0.425 3.054 1.00 94.56 97 LYS A O 1
ATOM 787 N N . VAL A 1 98 ? -16.741 -0.113 5.208 1.00 94.62 98 VAL A N 1
ATOM 788 C CA . VAL A 1 98 ? -15.334 -0.339 5.575 1.00 94.62 98 VAL A CA 1
ATOM 789 C C . VAL A 1 98 ? -14.740 -1.452 4.718 1.00 94.62 98 VAL A C 1
ATOM 791 O O . VAL A 1 98 ? -13.720 -1.248 4.064 1.00 94.62 98 VAL A O 1
ATOM 794 N N . LEU A 1 99 ? -15.416 -2.602 4.646 1.00 95.19 99 LEU A N 1
ATOM 795 C CA . LEU A 1 99 ? -14.934 -3.737 3.858 1.00 95.19 99 LEU A CA 1
ATOM 796 C C . LEU A 1 99 ? -14.812 -3.403 2.371 1.00 95.19 99 LEU A C 1
ATOM 798 O O . LEU A 1 99 ? -13.831 -3.780 1.735 1.00 95.19 99 LEU A O 1
ATOM 802 N N . ARG A 1 100 ? -15.766 -2.642 1.818 1.00 94.62 100 ARG A N 1
ATOM 803 C CA . ARG A 1 100 ? -15.691 -2.160 0.431 1.00 94.62 100 ARG A CA 1
ATOM 804 C C . ARG A 1 100 ? -14.499 -1.235 0.205 1.00 94.62 100 ARG A C 1
ATOM 806 O O . ARG A 1 100 ? -13.848 -1.357 -0.829 1.00 94.62 100 ARG A O 1
ATOM 813 N N . VAL A 1 101 ? -14.190 -0.342 1.147 1.00 94.56 101 VAL A N 1
ATOM 814 C CA . VAL A 1 101 ? -13.013 0.539 1.060 1.00 94.56 101 VAL A CA 1
ATOM 815 C C . VAL A 1 101 ? -11.725 -0.280 1.069 1.00 94.56 101 VAL A C 1
ATOM 817 O O . VAL A 1 101 ? -10.903 -0.116 0.170 1.00 94.56 101 VAL A O 1
ATOM 820 N N . ILE A 1 102 ? -11.576 -1.210 2.016 1.00 94.44 102 ILE A N 1
ATOM 821 C CA . ILE A 1 102 ? -10.383 -2.064 2.108 1.00 94.44 102 ILE A CA 1
ATOM 822 C C . ILE A 1 102 ? -10.229 -2.915 0.841 1.00 94.44 102 ILE A C 1
ATOM 824 O O . ILE A 1 102 ? -9.142 -2.961 0.267 1.00 94.44 102 ILE A O 1
ATOM 828 N N . ALA A 1 103 ? -11.314 -3.524 0.354 1.00 95.56 103 ALA A N 1
ATOM 829 C CA . ALA A 1 103 ? -11.311 -4.299 -0.885 1.00 95.56 103 ALA A CA 1
ATOM 830 C C . ALA A 1 103 ? -10.921 -3.448 -2.104 1.00 95.56 103 ALA A C 1
ATOM 832 O O . ALA A 1 103 ? -10.117 -3.876 -2.929 1.00 95.56 103 ALA A O 1
ATOM 833 N N . THR A 1 104 ? -11.437 -2.220 -2.199 1.00 95.06 104 THR A N 1
ATOM 834 C CA . THR A 1 104 ? -11.093 -1.288 -3.285 1.00 95.06 104 THR A CA 1
ATOM 835 C C . THR A 1 104 ? -9.602 -0.962 -3.269 1.00 95.06 104 THR A C 1
ATOM 837 O O . THR A 1 104 ? -8.940 -1.069 -4.300 1.00 95.06 104 THR A O 1
ATOM 840 N N . ILE A 1 105 ? -9.051 -0.623 -2.099 1.00 94.44 105 ILE A N 1
ATOM 841 C CA . ILE A 1 105 ? -7.620 -0.335 -1.941 1.00 94.44 105 ILE A CA 1
ATOM 842 C C . ILE A 1 105 ? -6.789 -1.568 -2.315 1.00 94.44 105 ILE A C 1
ATOM 844 O O . ILE A 1 105 ? -5.859 -1.451 -3.110 1.00 94.44 105 ILE A O 1
ATOM 848 N N . GLY A 1 106 ? -7.152 -2.754 -1.816 1.00 94.62 106 GLY A N 1
ATOM 849 C CA . GLY A 1 106 ? -6.464 -4.009 -2.130 1.00 94.62 106 GLY A CA 1
ATOM 850 C C . GLY A 1 106 ? -6.375 -4.280 -3.634 1.00 94.62 106 GLY A C 1
ATOM 851 O O . GLY A 1 106 ? -5.290 -4.551 -4.149 1.00 94.62 106 GLY A O 1
ATOM 852 N N . LYS A 1 107 ? -7.483 -4.105 -4.365 1.00 94.94 107 LYS A N 1
ATOM 853 C CA . LYS A 1 107 ? -7.531 -4.274 -5.829 1.00 94.94 107 LYS A CA 1
ATOM 854 C C . LYS A 1 107 ? -6.713 -3.223 -6.582 1.00 94.94 107 LYS A C 1
ATOM 856 O O . LYS A 1 107 ? -6.070 -3.547 -7.584 1.00 94.94 107 LYS A O 1
ATOM 861 N N . VAL A 1 108 ? -6.696 -1.976 -6.107 1.00 94.88 108 VAL A N 1
ATOM 862 C CA . VAL A 1 108 ? -5.857 -0.911 -6.685 1.00 94.88 108 VAL A CA 1
ATOM 863 C C . VAL A 1 108 ? -4.380 -1.248 -6.513 1.00 94.88 108 VAL A C 1
ATOM 865 O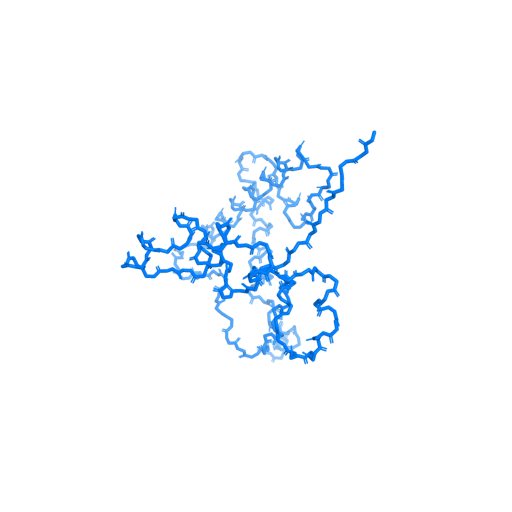 O . VAL A 1 108 ? -3.636 -1.228 -7.492 1.00 94.88 108 VAL A O 1
ATOM 868 N N . VAL A 1 109 ? -3.966 -1.631 -5.302 1.00 94.44 109 VAL A N 1
ATOM 869 C CA . VAL A 1 109 ? -2.581 -2.033 -5.027 1.00 94.44 109 VAL A CA 1
ATOM 870 C C . VAL A 1 109 ? -2.207 -3.255 -5.863 1.00 94.44 109 VAL A C 1
ATOM 872 O O . VAL A 1 109 ? -1.141 -3.261 -6.470 1.00 94.44 109 VAL A O 1
ATOM 875 N N . ARG A 1 110 ? -3.094 -4.250 -5.985 1.00 94.19 110 ARG A N 1
ATOM 876 C CA . ARG A 1 110 ? -2.886 -5.408 -6.867 1.00 94.19 110 ARG A CA 1
ATOM 877 C C . ARG A 1 110 ? -2.654 -4.985 -8.314 1.00 94.19 110 ARG A C 1
ATOM 879 O O . ARG A 1 110 ? -1.667 -5.391 -8.919 1.00 94.19 110 ARG A O 1
ATOM 886 N N . SER A 1 111 ? -3.509 -4.109 -8.833 1.00 92.81 111 SER A N 1
ATOM 887 C CA . SER A 1 111 ? -3.384 -3.576 -10.192 1.00 92.81 111 SER A CA 1
ATOM 888 C C . SER A 1 111 ? -2.076 -2.810 -10.393 1.00 92.81 111 SER A C 1
ATOM 890 O O . SER A 1 111 ? -1.472 -2.884 -11.460 1.00 92.81 111 SER A O 1
ATOM 892 N N . TRP A 1 112 ? -1.624 -2.061 -9.386 1.00 93.56 112 TRP A N 1
ATOM 893 C CA . TRP A 1 112 ? -0.341 -1.362 -9.429 1.00 93.56 112 TRP A CA 1
ATOM 894 C C . TRP A 1 112 ? 0.838 -2.322 -9.391 1.00 93.56 112 TRP A C 1
ATOM 896 O O . TRP A 1 112 ? 1.761 -2.155 -10.177 1.00 93.56 112 TRP A O 1
ATOM 906 N N . VAL A 1 113 ? 0.804 -3.343 -8.535 1.00 93.62 113 VAL A N 1
ATOM 907 C CA . VAL A 1 113 ? 1.843 -4.379 -8.475 1.00 93.62 113 VAL A CA 1
ATOM 908 C C . VAL A 1 113 ? 1.956 -5.095 -9.817 1.00 93.62 113 VAL A C 1
ATOM 910 O O . VAL A 1 113 ? 3.062 -5.238 -10.333 1.00 93.62 113 VAL A O 1
ATOM 913 N N . ASP A 1 114 ? 0.829 -5.483 -10.415 1.00 91.50 114 ASP A N 1
ATOM 914 C CA . ASP A 1 114 ? 0.806 -6.142 -11.720 1.00 91.50 114 ASP A CA 1
ATOM 915 C C . ASP A 1 114 ? 1.400 -5.235 -12.811 1.00 91.50 114 ASP A C 1
ATOM 917 O O . ASP A 1 114 ? 2.279 -5.675 -13.549 1.00 91.50 114 ASP A O 1
ATOM 921 N N . LYS A 1 115 ? 1.016 -3.950 -12.853 1.00 92.38 115 LYS A N 1
ATOM 922 C CA . LYS A 1 115 ? 1.570 -2.956 -13.796 1.00 92.38 115 LYS A CA 1
ATOM 923 C C . LYS A 1 115 ? 3.051 -2.659 -13.567 1.00 92.38 115 LYS A C 1
ATOM 925 O O . LYS A 1 115 ? 3.803 -2.511 -14.517 1.00 92.38 115 LYS A O 1
ATOM 930 N N . CYS A 1 116 ? 3.499 -2.553 -12.323 1.00 92.44 116 CYS A N 1
ATOM 931 C CA . CYS A 1 116 ? 4.912 -2.328 -12.026 1.00 92.44 116 CYS A CA 1
ATOM 932 C C . CYS A 1 116 ? 5.750 -3.530 -12.465 1.00 92.44 116 CYS A C 1
ATOM 934 O O . CYS A 1 116 ? 6.836 -3.358 -13.012 1.00 92.44 116 CYS A O 1
ATOM 936 N N . ASN A 1 117 ? 5.229 -4.741 -12.271 1.00 93.69 117 ASN A N 1
ATOM 937 C CA . ASN A 1 117 ? 5.904 -5.979 -12.636 1.00 93.69 117 ASN A CA 1
ATOM 938 C C . ASN A 1 117 ? 6.063 -6.178 -14.151 1.00 93.69 117 ASN A C 1
ATOM 940 O O . ASN A 1 117 ? 6.924 -6.960 -14.539 1.00 93.69 117 ASN A O 1
ATOM 944 N N . THR A 1 118 ? 5.313 -5.477 -15.012 1.00 92.19 118 THR A N 1
ATOM 945 C CA . THR A 1 118 ? 5.516 -5.568 -16.473 1.00 92.19 118 THR A CA 1
ATOM 946 C C . THR A 1 118 ? 6.802 -4.893 -16.944 1.00 92.19 118 THR A C 1
ATOM 948 O O . THR A 1 118 ? 7.322 -5.250 -17.996 1.00 92.19 118 THR A O 1
ATOM 951 N N . HIS A 1 119 ? 7.325 -3.926 -16.184 1.00 89.50 119 HIS A N 1
ATOM 952 C CA . HIS A 1 119 ? 8.498 -3.126 -16.559 1.00 89.50 119 HIS A CA 1
ATOM 953 C C . HIS A 1 119 ? 9.729 -3.400 -15.689 1.00 89.50 119 HIS A C 1
ATOM 955 O O . HIS A 1 119 ? 10.750 -2.730 -15.832 1.00 89.50 119 HIS A O 1
ATOM 961 N N . ARG A 1 120 ? 9.641 -4.361 -14.765 1.00 89.75 120 ARG A N 1
ATOM 962 C CA . ARG A 1 120 ? 10.673 -4.613 -13.758 1.00 89.75 120 ARG A CA 1
ATOM 963 C C . ARG A 1 120 ? 11.372 -5.945 -14.011 1.00 89.75 120 ARG A C 1
ATOM 965 O O . ARG A 1 120 ? 10.713 -6.960 -14.195 1.00 89.75 120 ARG A O 1
ATOM 972 N N . THR A 1 121 ? 12.703 -5.952 -13.933 1.00 87.75 121 THR A N 1
ATOM 973 C CA . THR A 1 121 ? 13.505 -7.189 -13.989 1.00 87.75 121 THR A CA 1
ATOM 974 C C . THR A 1 121 ? 13.294 -8.054 -12.743 1.00 87.75 121 THR A C 1
ATOM 976 O O . THR A 1 121 ? 13.266 -9.277 -12.828 1.00 87.75 121 THR A O 1
ATOM 979 N N . THR A 1 122 ? 13.115 -7.425 -11.575 1.00 89.50 122 THR A N 1
ATOM 980 C CA . THR A 1 122 ? 12.801 -8.099 -10.308 1.00 89.50 122 THR A CA 1
ATOM 981 C C . THR A 1 122 ? 11.330 -7.913 -9.950 1.00 89.50 122 THR A C 1
ATOM 983 O O . THR A 1 122 ? 10.830 -6.789 -9.882 1.00 89.50 122 THR A O 1
ATOM 986 N N . ARG A 1 123 ? 10.619 -9.020 -9.714 1.00 87.44 123 ARG A N 1
ATOM 987 C CA . ARG A 1 123 ? 9.175 -9.009 -9.449 1.00 87.44 123 ARG A CA 1
ATOM 988 C C . ARG A 1 123 ? 8.875 -8.593 -8.008 1.00 87.44 123 ARG A C 1
ATOM 990 O O . ARG A 1 123 ? 9.412 -9.163 -7.066 1.00 87.44 123 ARG A O 1
ATOM 997 N N . ILE A 1 124 ? 7.952 -7.652 -7.837 1.00 89.19 124 ILE A N 1
ATOM 998 C CA . ILE A 1 124 ? 7.325 -7.335 -6.554 1.00 89.19 124 ILE A CA 1
ATOM 999 C C . ILE A 1 124 ? 6.325 -8.447 -6.226 1.00 89.19 124 ILE A C 1
ATOM 1001 O O . ILE A 1 124 ? 5.352 -8.658 -6.958 1.00 89.19 124 ILE A O 1
ATOM 1005 N N . THR A 1 125 ? 6.551 -9.142 -5.113 1.00 87.00 125 THR A N 1
ATOM 1006 C CA . THR A 1 125 ? 5.667 -10.193 -4.599 1.00 87.00 125 THR A CA 1
ATOM 1007 C C . THR A 1 125 ? 5.105 -9.783 -3.245 1.00 87.00 125 THR A C 1
ATOM 1009 O O . THR A 1 125 ? 5.827 -9.729 -2.253 1.00 87.00 125 THR A O 1
ATOM 1012 N N . LEU A 1 126 ? 3.802 -9.512 -3.203 1.00 87.25 126 LEU A N 1
ATOM 1013 C CA . LEU A 1 126 ? 3.064 -9.224 -1.976 1.00 87.25 126 LEU A CA 1
ATOM 1014 C C . LEU A 1 126 ? 2.005 -10.315 -1.800 1.00 87.25 126 LEU A C 1
ATOM 1016 O O . LEU A 1 126 ? 0.998 -10.296 -2.505 1.00 87.25 126 LEU A O 1
ATOM 1020 N N . GLN A 1 127 ? 2.242 -11.265 -0.888 1.00 86.75 127 GLN A N 1
ATOM 1021 C CA . GLN A 1 127 ? 1.397 -12.460 -0.712 1.00 86.75 127 GLN A CA 1
ATOM 1022 C C . GLN A 1 127 ? -0.080 -12.086 -0.523 1.00 86.75 127 GLN A C 1
ATOM 1024 O O . GLN A 1 127 ? -0.917 -12.443 -1.345 1.00 86.75 127 GLN A O 1
ATOM 1029 N N . THR A 1 128 ? -0.374 -11.236 0.458 1.00 86.81 128 THR A N 1
ATOM 1030 C CA . THR A 1 128 ? -1.732 -10.757 0.747 1.00 86.81 128 THR A CA 1
ATOM 1031 C C . THR A 1 128 ? -2.387 -10.024 -0.425 1.00 86.81 128 THR A C 1
ATOM 1033 O O . THR A 1 128 ? -3.574 -10.180 -0.682 1.00 86.81 128 THR A O 1
ATOM 1036 N N . VAL A 1 129 ? -1.625 -9.202 -1.151 1.00 89.12 129 VAL A N 1
ATOM 1037 C CA . VAL A 1 129 ? -2.162 -8.411 -2.270 1.00 89.12 129 VAL A CA 1
ATOM 1038 C C . VAL A 1 129 ? -2.473 -9.309 -3.469 1.00 89.12 129 VAL A C 1
ATOM 1040 O O . VAL A 1 129 ? -3.431 -9.064 -4.199 1.00 89.12 129 VAL A O 1
ATOM 1043 N N . SER A 1 130 ? -1.682 -10.365 -3.665 1.00 90.00 130 SER A N 1
ATOM 1044 C CA . SER A 1 130 ? -1.877 -11.330 -4.748 1.00 90.00 130 SER A CA 1
ATOM 1045 C C . SER A 1 130 ? -3.147 -12.179 -4.601 1.00 90.00 130 SER A C 1
ATOM 1047 O O . SER A 1 130 ? -3.596 -12.762 -5.585 1.00 90.00 130 SER A O 1
ATOM 1049 N N . GLU A 1 131 ? -3.758 -12.207 -3.411 1.00 93.06 131 GLU A N 1
ATOM 1050 C CA . GLU A 1 131 ? -5.038 -12.885 -3.165 1.00 93.06 131 GLU A CA 1
ATOM 1051 C C . GLU A 1 131 ? -6.247 -12.081 -3.678 1.00 93.06 131 GLU A C 1
ATOM 1053 O O . GLU A 1 131 ? -7.287 -12.671 -3.969 1.00 93.06 131 GLU A O 1
ATOM 1058 N N . PHE A 1 132 ? -6.130 -10.754 -3.832 1.00 94.19 132 PHE A N 1
ATOM 1059 C CA . PHE A 1 132 ? -7.208 -9.940 -4.406 1.00 94.19 132 PHE A CA 1
ATOM 1060 C C . PHE A 1 132 ? -7.406 -10.255 -5.887 1.00 94.19 132 PHE A C 1
ATOM 1062 O O . PHE A 1 132 ? -6.437 -10.413 -6.637 1.00 94.19 132 PHE A O 1
ATOM 1069 N N . SER A 1 133 ? -8.666 -10.277 -6.321 1.00 92.44 133 SER A N 1
ATOM 1070 C CA . SER A 1 133 ? -9.015 -10.482 -7.726 1.00 92.44 133 SER A CA 1
ATOM 1071 C C . SER A 1 133 ? -8.530 -9.307 -8.587 1.00 92.44 133 SER A C 1
ATOM 1073 O O . SER A 1 133 ? -8.658 -8.140 -8.201 1.00 92.44 133 SER A O 1
ATOM 1075 N N . SER A 1 134 ? -8.039 -9.619 -9.789 1.00 89.25 134 SER A N 1
ATOM 1076 C CA . SER A 1 134 ? -7.674 -8.644 -10.826 1.00 89.25 134 SER A CA 1
ATOM 1077 C C . SER A 1 134 ? -8.882 -8.087 -11.601 1.00 89.25 134 SER A C 1
ATOM 1079 O O . SER A 1 134 ? -8.710 -7.213 -12.450 1.00 89.25 134 SER A O 1
ATOM 1081 N N . ASP A 1 135 ? -10.098 -8.569 -11.327 1.00 88.50 135 ASP A N 1
ATOM 1082 C CA . ASP A 1 135 ? -11.321 -8.097 -11.981 1.00 88.50 135 ASP A CA 1
ATOM 1083 C C . ASP A 1 135 ? -11.651 -6.655 -11.587 1.00 88.50 135 ASP A C 1
ATOM 1085 O O . ASP A 1 135 ? -11.274 -6.182 -10.514 1.00 88.50 135 ASP A O 1
ATOM 1089 N N . LYS A 1 136 ? -12.414 -5.950 -12.429 1.00 87.00 136 LYS A N 1
ATOM 1090 C CA . LYS A 1 136 ? -12.851 -4.573 -12.137 1.00 87.00 136 LYS A CA 1
ATOM 1091 C C . LYS A 1 136 ? -13.852 -4.505 -10.984 1.00 87.00 136 LYS A C 1
ATOM 1093 O O . LYS A 1 136 ? -13.853 -3.533 -10.232 1.00 87.00 136 LYS A O 1
ATOM 1098 N N . GLU A 1 137 ? -14.706 -5.513 -10.857 1.00 93.75 137 GLU A N 1
ATOM 1099 C CA . GLU A 1 137 ? -15.746 -5.550 -9.833 1.00 93.75 137 GLU A CA 1
ATOM 1100 C C . GLU A 1 137 ? -15.212 -6.091 -8.506 1.00 93.75 137 GLU A C 1
ATOM 1102 O O . GLU A 1 137 ? -14.303 -6.923 -8.460 1.00 93.75 137 GLU A O 1
ATOM 1107 N N . ILE A 1 138 ? -15.783 -5.601 -7.404 1.00 94.25 138 ILE A N 1
ATOM 1108 C CA . ILE A 1 138 ? -15.467 -6.099 -6.065 1.00 94.25 138 ILE A CA 1
ATOM 1109 C C . ILE A 1 138 ? -16.193 -7.427 -5.873 1.00 94.25 138 ILE A C 1
ATOM 1111 O O . ILE A 1 138 ? -17.423 -7.474 -5.833 1.00 94.25 138 ILE A O 1
ATOM 1115 N N . THR A 1 139 ? -15.425 -8.499 -5.716 1.00 95.38 139 THR A N 1
ATOM 1116 C CA . THR A 1 139 ? -15.961 -9.842 -5.497 1.00 95.38 139 THR A CA 1
ATOM 1117 C C . THR A 1 139 ? -16.207 -10.104 -4.010 1.00 95.38 139 THR A C 1
ATOM 1119 O O . THR A 1 139 ? -15.639 -9.453 -3.130 1.00 95.38 139 THR A O 1
ATOM 1122 N N . ALA A 1 140 ? -17.008 -11.125 -3.695 1.00 94.50 140 ALA A N 1
ATOM 1123 C CA . ALA A 1 140 ? -17.155 -11.592 -2.315 1.00 94.50 140 ALA A CA 1
ATOM 1124 C C . ALA A 1 140 ? -15.818 -12.079 -1.714 1.00 94.50 140 ALA A C 1
ATOM 1126 O O . ALA A 1 140 ? -15.625 -11.999 -0.503 1.00 94.50 140 ALA A O 1
ATOM 1127 N N . GLY A 1 141 ? -14.891 -12.562 -2.552 1.00 94.94 141 GLY A N 1
ATOM 1128 C CA . GLY A 1 141 ? -13.533 -12.910 -2.133 1.00 94.94 141 GLY A CA 1
ATOM 1129 C C . GLY A 1 141 ? -12.763 -11.689 -1.635 1.00 94.94 141 GLY A C 1
ATOM 1130 O O . GLY A 1 141 ? -12.226 -11.725 -0.532 1.00 94.94 141 GLY A O 1
ATOM 1131 N N . ASP A 1 142 ? -12.805 -10.587 -2.386 1.00 96.00 142 ASP A N 1
ATOM 1132 C CA . ASP A 1 142 ? -12.137 -9.331 -2.020 1.00 96.00 142 ASP A CA 1
ATOM 1133 C C . ASP A 1 142 ? -12.661 -8.777 -0.682 1.00 96.00 142 ASP A C 1
ATOM 1135 O O . ASP A 1 142 ? -11.889 -8.295 0.147 1.00 96.00 142 ASP A O 1
ATOM 1139 N N . ILE A 1 143 ? -13.971 -8.900 -0.437 1.00 96.75 143 ILE A N 1
ATOM 1140 C CA . ILE A 1 143 ? -14.601 -8.508 0.833 1.00 96.75 143 ILE A CA 1
ATOM 1141 C C . ILE A 1 143 ? -14.096 -9.363 2.002 1.00 96.75 143 ILE A C 1
ATOM 1143 O O . ILE A 1 143 ? -13.699 -8.808 3.027 1.00 96.75 143 ILE A O 1
ATOM 1147 N N . ARG A 1 144 ? -14.054 -10.696 1.850 1.00 95.94 144 ARG A N 1
ATOM 1148 C CA . ARG A 1 144 ? -13.540 -11.606 2.893 1.00 95.94 144 ARG A CA 1
ATOM 1149 C C . ARG A 1 144 ? -12.064 -11.361 3.203 1.00 95.94 144 ARG A C 1
ATOM 1151 O O . ARG A 1 144 ? -11.651 -11.439 4.357 1.00 95.94 144 ARG A O 1
ATOM 1158 N N . LEU A 1 145 ? -11.260 -11.058 2.184 1.00 94.25 145 LEU A N 1
ATOM 1159 C CA . LEU A 1 145 ? -9.854 -10.697 2.371 1.00 94.25 145 LEU A CA 1
ATOM 1160 C C . LEU A 1 145 ? -9.713 -9.371 3.119 1.00 94.25 145 LEU A C 1
ATOM 1162 O O . LEU A 1 145 ? -8.910 -9.277 4.046 1.00 94.25 145 LEU A O 1
ATOM 1166 N N . GLY A 1 146 ? -10.525 -8.372 2.765 1.00 93.50 146 GLY A N 1
ATOM 1167 C CA . GLY A 1 146 ? -10.554 -7.092 3.468 1.00 93.50 146 GLY A CA 1
ATOM 1168 C C . GLY A 1 146 ? -10.933 -7.230 4.945 1.00 93.50 146 GLY A C 1
ATOM 1169 O O . GLY A 1 146 ? -10.322 -6.591 5.798 1.00 93.50 146 GLY A O 1
ATOM 1170 N N . GLU A 1 147 ? -11.881 -8.110 5.258 1.00 94.38 147 GLU A N 1
ATOM 1171 C CA . GLU A 1 147 ? -12.277 -8.428 6.633 1.00 94.38 147 GLU A CA 1
ATOM 1172 C C . GLU A 1 147 ? -11.139 -9.084 7.423 1.00 94.38 147 GLU A C 1
ATOM 1174 O O . GLU A 1 147 ? -10.784 -8.615 8.506 1.00 94.38 147 GLU A O 1
ATOM 1179 N N . ARG A 1 148 ? -10.500 -10.117 6.856 1.00 92.56 148 ARG A N 1
ATOM 1180 C CA . ARG A 1 148 ? -9.330 -10.762 7.476 1.00 92.56 148 ARG A CA 1
ATOM 1181 C C . ARG A 1 148 ? -8.224 -9.751 7.764 1.00 92.56 148 ARG A C 1
ATOM 1183 O O . ARG A 1 148 ? -7.670 -9.752 8.860 1.00 92.56 148 ARG A O 1
ATOM 1190 N N . LEU A 1 149 ? -7.937 -8.867 6.809 1.00 90.75 149 LEU A N 1
ATOM 1191 C CA . LEU A 1 149 ? -6.923 -7.826 6.967 1.00 90.75 149 LEU A CA 1
ATOM 1192 C C . LEU A 1 149 ? -7.258 -6.843 8.078 1.00 90.75 149 LEU A C 1
ATOM 1194 O O . LEU A 1 149 ? -6.385 -6.508 8.876 1.00 90.75 149 LEU A O 1
ATOM 1198 N N . LEU A 1 150 ? -8.513 -6.404 8.147 1.00 90.62 150 LEU A N 1
ATOM 1199 C CA . LEU A 1 150 ? -8.970 -5.503 9.194 1.00 90.62 150 LEU A CA 1
ATOM 1200 C C . LEU A 1 150 ? -8.755 -6.117 10.580 1.00 90.62 150 LEU A C 1
ATOM 1202 O O . LEU A 1 150 ? -8.200 -5.460 11.461 1.00 90.62 150 LEU A O 1
ATOM 1206 N N . PHE A 1 151 ? -9.125 -7.387 10.759 1.00 88.38 151 PHE A N 1
ATOM 1207 C CA . PHE A 1 151 ? -8.898 -8.083 12.023 1.00 88.38 151 PHE A CA 1
ATOM 1208 C C . PHE A 1 151 ? -7.413 -8.237 12.342 1.00 88.38 151 PHE A C 1
ATOM 1210 O O . PHE A 1 151 ? -7.013 -7.936 13.467 1.00 88.38 151 PHE A O 1
ATOM 1217 N N . SER A 1 152 ? -6.593 -8.654 11.374 1.00 84.06 152 SER A N 1
ATOM 1218 C CA . SER A 1 152 ? -5.149 -8.802 11.576 1.00 84.06 152 SER A CA 1
ATOM 1219 C C . SER A 1 152 ? -4.473 -7.484 11.953 1.00 84.06 152 SER A C 1
ATOM 1221 O O . SER A 1 152 ? -3.588 -7.482 12.802 1.00 84.06 152 SER A O 1
ATOM 1223 N N . LEU A 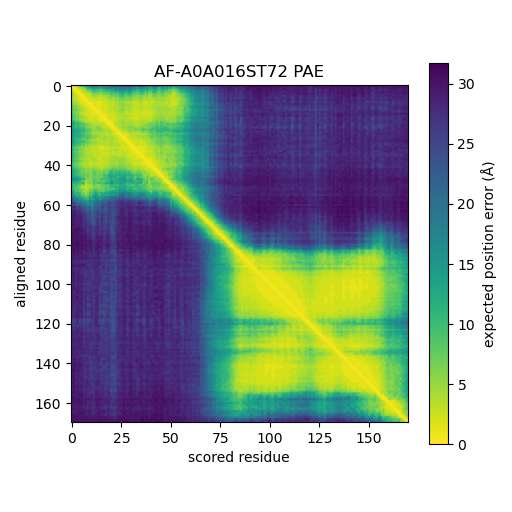1 153 ? -4.890 -6.362 11.360 1.00 81.94 153 LEU A N 1
ATOM 1224 C CA . LEU A 1 153 ? -4.337 -5.043 11.671 1.00 81.94 153 LEU A CA 1
ATOM 1225 C C . LEU A 1 153 ? -4.772 -4.551 13.050 1.00 81.94 153 LEU A C 1
ATOM 1227 O O . LEU A 1 153 ? -3.931 -4.074 13.809 1.00 81.94 153 LEU A O 1
ATOM 1231 N N . GLN A 1 154 ? -6.050 -4.720 13.397 1.00 81.62 154 GLN A N 1
ATOM 1232 C CA . GLN A 1 154 ? -6.579 -4.295 14.692 1.00 81.62 154 GLN A CA 1
ATOM 1233 C C . GLN A 1 154 ? -5.960 -5.076 15.861 1.00 81.62 154 GLN A C 1
ATOM 1235 O O . GLN A 1 154 ? -5.739 -4.514 16.930 1.00 81.62 154 GLN A O 1
ATOM 1240 N N . HIS A 1 155 ? -5.654 -6.359 15.657 1.00 76.88 155 HIS A N 1
ATOM 1241 C CA . HIS A 1 155 ? -5.123 -7.24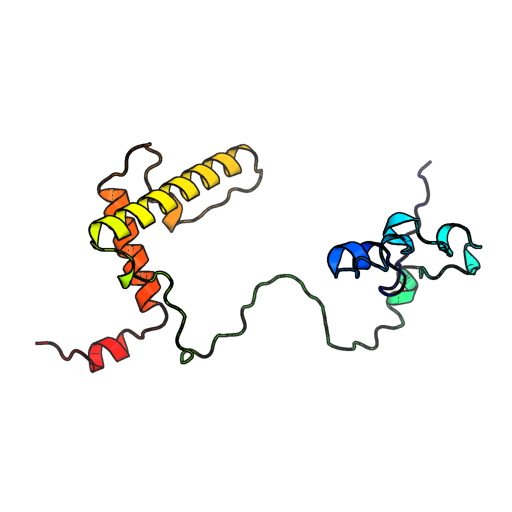1 16.701 1.00 76.88 155 HIS A CA 1
ATOM 1242 C C . HIS A 1 155 ? -3.603 -7.424 16.638 1.00 76.88 155 HIS A C 1
ATOM 1244 O O . HIS A 1 155 ? -3.054 -8.205 17.407 1.00 76.88 155 HIS A O 1
ATOM 1250 N N . ARG A 1 156 ? -2.895 -6.698 15.763 1.00 75.00 156 ARG A N 1
ATOM 1251 C CA . ARG A 1 156 ? -1.448 -6.872 15.539 1.00 75.00 156 ARG A CA 1
ATOM 1252 C C . ARG A 1 156 ? -0.596 -6.711 16.807 1.00 75.00 156 ARG A C 1
ATOM 1254 O O . ARG A 1 156 ? 0.493 -7.270 16.872 1.00 75.00 156 ARG A O 1
ATOM 1261 N N . GLY A 1 157 ? -1.071 -5.937 17.783 1.00 67.94 157 GLY A N 1
ATOM 1262 C CA . GLY A 1 157 ? -0.398 -5.699 19.065 1.00 67.94 157 GLY A CA 1
ATOM 1263 C C . GLY A 1 157 ? -1.038 -6.400 20.264 1.00 67.94 157 GLY A C 1
ATOM 1264 O O . GLY A 1 157 ? -0.629 -6.133 21.387 1.00 67.94 157 GLY A O 1
ATOM 1265 N N . ILE A 1 158 ? -2.047 -7.250 20.054 1.00 71.25 158 ILE A N 1
ATOM 1266 C CA . ILE A 1 158 ? -2.780 -7.907 21.139 1.00 71.25 158 ILE A CA 1
ATOM 1267 C C . ILE A 1 158 ? -2.345 -9.373 21.209 1.00 71.25 158 ILE A C 1
ATOM 1269 O O . ILE A 1 158 ? -2.491 -10.115 20.238 1.00 71.25 158 ILE A O 1
ATOM 1273 N N . SER A 1 159 ? -1.823 -9.802 22.360 1.00 73.44 159 SER A N 1
ATOM 1274 C CA . SER A 1 159 ? -1.484 -11.210 22.590 1.00 73.44 159 SER A CA 1
ATOM 1275 C C . SER A 1 159 ? -2.758 -12.062 22.659 1.00 73.44 159 SER A C 1
ATOM 1277 O O . SER A 1 159 ? -3.747 -11.701 23.305 1.00 73.44 159 SER A O 1
ATOM 1279 N N . VAL A 1 160 ? -2.736 -13.225 22.004 1.00 71.25 160 VAL A N 1
ATOM 1280 C CA . VAL A 1 160 ? -3.849 -14.190 22.038 1.00 71.25 160 VAL A CA 1
ATOM 1281 C C . VAL A 1 160 ? -4.080 -14.688 23.468 1.00 71.25 160 VAL A C 1
ATOM 1283 O O . VAL A 1 160 ? -5.218 -14.896 23.885 1.00 71.25 160 VAL A O 1
ATOM 1286 N N . GLU A 1 161 ? -3.011 -14.826 24.247 1.00 75.62 161 GLU A N 1
ATOM 1287 C CA . GLU A 1 161 ? -3.048 -15.191 25.660 1.00 75.62 161 GLU A CA 1
ATOM 1288 C C . GLU A 1 161 ? -3.737 -14.111 26.507 1.00 75.62 161 GLU A C 1
ATOM 1290 O O . GLU A 1 161 ? -4.509 -14.438 27.409 1.00 75.62 161 GLU A O 1
ATOM 1295 N N . GLU A 1 162 ? -3.514 -12.828 26.209 1.00 73.25 162 GLU A N 1
ATOM 1296 C CA . GLU A 1 162 ? -4.230 -11.726 26.863 1.00 73.25 162 GLU A CA 1
ATOM 1297 C C . GLU A 1 162 ? -5.720 -11.703 26.508 1.00 73.25 162 GLU A C 1
ATOM 1299 O O . GLU A 1 162 ? -6.552 -11.461 27.385 1.00 73.25 162 GLU A O 1
ATOM 1304 N N . LEU A 1 163 ? -6.076 -11.995 25.253 1.00 70.56 163 LEU A N 1
ATOM 1305 C CA . LEU A 1 163 ? -7.477 -12.106 24.831 1.00 70.56 163 LEU A CA 1
ATOM 1306 C C . LEU A 1 163 ? -8.192 -13.250 25.552 1.00 70.56 163 LEU A C 1
ATOM 1308 O O . LEU A 1 163 ? -9.282 -13.044 26.083 1.00 70.56 163 LEU A O 1
ATOM 1312 N N . ARG A 1 164 ? -7.554 -14.423 25.644 1.00 76.56 164 ARG A N 1
ATOM 1313 C CA . ARG A 1 164 ? -8.086 -15.592 26.366 1.00 76.56 164 ARG A CA 1
ATOM 1314 C C . ARG A 1 164 ? -8.290 -15.329 27.856 1.00 76.56 164 ARG A C 1
ATOM 1316 O O . ARG A 1 164 ? -9.250 -15.814 28.436 1.00 76.56 164 ARG A O 1
ATOM 1323 N N . LYS A 1 165 ? -7.417 -14.534 28.485 1.00 77.31 165 LYS A N 1
ATOM 1324 C CA . LYS A 1 165 ? -7.597 -14.117 29.887 1.00 77.31 165 LYS A CA 1
ATOM 1325 C C . LYS A 1 165 ? -8.792 -13.178 30.076 1.00 77.31 165 LYS A C 1
ATOM 1327 O O . LYS A 1 165 ? -9.432 -13.228 31.120 1.00 77.31 165 LYS A O 1
ATOM 1332 N N . LYS A 1 166 ? -9.073 -12.306 29.100 1.00 75.50 166 LYS A N 1
ATOM 1333 C CA . LYS A 1 166 ? -10.184 -11.337 29.158 1.00 75.50 166 LYS A CA 1
ATOM 1334 C C . LYS A 1 166 ? -11.543 -11.946 28.806 1.00 75.50 166 LYS A C 1
ATOM 1336 O O . LYS A 1 166 ? -12.561 -11.415 29.238 1.00 75.50 166 LYS A O 1
ATOM 1341 N N . LEU A 1 167 ? -11.554 -13.027 28.034 1.00 72.88 167 LEU A N 1
ATOM 1342 C CA . LEU A 1 167 ? -12.748 -13.769 27.639 1.00 72.88 167 LEU A CA 1
ATOM 1343 C C . LEU A 1 167 ? -12.561 -15.243 28.030 1.00 72.88 167 LEU A C 1
ATOM 1345 O O . LEU A 1 167 ? -12.218 -16.050 27.163 1.00 72.88 167 LEU A O 1
ATOM 1349 N N . PRO A 1 168 ? -12.719 -15.601 29.320 1.00 66.00 168 PRO A N 1
ATOM 1350 C CA . PRO A 1 168 ? -12.766 -17.006 29.705 1.00 66.00 168 PRO A CA 1
ATOM 1351 C C . PRO A 1 168 ? -13.925 -17.677 28.960 1.00 66.00 168 PRO A C 1
ATOM 1353 O O . PRO A 1 168 ? -14.995 -17.082 28.828 1.00 66.00 168 PRO A O 1
ATOM 1356 N N . GLU A 1 169 ? -13.668 -18.870 28.419 1.00 66.81 169 GLU A N 1
ATOM 1357 C CA . GLU A 1 169 ? -14.634 -19.621 27.614 1.00 66.81 169 GLU A CA 1
ATOM 1358 C C . GLU A 1 169 ? -15.983 -19.721 28.344 1.00 66.81 169 GLU A C 1
ATOM 1360 O O . GLU A 1 169 ? -16.031 -20.096 29.519 1.00 66.81 169 GLU A O 1
ATOM 1365 N N . VAL A 1 170 ? -17.052 -19.318 27.649 1.00 50.06 170 VAL A N 1
ATOM 1366 C CA . VAL A 1 170 ? -18.451 -19.500 28.067 1.00 50.06 170 VAL A CA 1
ATOM 1367 C C . VAL A 1 170 ? -18.937 -20.846 27.563 1.00 50.06 170 VAL A C 1
ATOM 1369 O O . VAL A 1 170 ? -18.680 -21.131 26.370 1.00 50.06 170 VAL A O 1
#